Protein AF-A0A7S1RPN8-F1 (afdb_monomer_lite)

Organism: Alexandrium catenella (NCBI:txid2925)

pLDDT: mean 87.66, std 16.19, range [41.91, 98.38]

Sequence (147 aa):
DTRVHRPPLPLQWGTHHSKLALLLYDDCIRVCVRTFNDLFADVHCKSQALYLQDFPATPAASSTRGDRSSGADAFGGDFERQLRRYLQRCGGFDAGRLDRYDFSTAAVALVASVPGYHTGPEVREWGHTRLRHVLSGSGALPQPWPG

Secondary structure (DSSP, 8-state):
----------STT-----EEEEEE-SSEEEEEEESS-SSHHHHHSS---EEEEEEEBPPTT--------STTSHHHHHHHHHHHHHHHHH-SS-GGGGGGB--TT--S------SS---GGGGGGSHHHHHHHHHHHSS-PPPPPP-

InterPro domains:
  IPR010347 Tyrosyl-DNA phosphodiesterase I [PF06087] (2-140)
  IPR010347 Tyrosyl-DNA phosphodiesterase I [PTHR12415] (3-137)

Structure (mmCIF, N/CA/C/O backbone):
data_AF-A0A7S1RPN8-F1
#
_entry.id   AF-A0A7S1RPN8-F1
#
loop_
_atom_site.group_PDB
_atom_site.id
_atom_site.type_symbol
_atom_site.label_atom_id
_atom_site.label_alt_id
_atom_site.label_comp_id
_atom_site.label_asym_id
_atom_site.label_entity_id
_atom_site.label_seq_id
_atom_site.pdbx_PDB_ins_code
_atom_site.Cartn_x
_atom_site.Cartn_y
_atom_site.Cartn_z
_atom_site.occupancy
_atom_site.B_iso_or_equiv
_atom_site.auth_seq_id
_atom_site.auth_comp_id
_atom_site.auth_asym_id
_atom_site.auth_atom_id
_atom_site.pdbx_PDB_model_num
ATOM 1 N N . ASP A 1 1 ? -18.735 -10.265 -13.730 1.00 77.56 1 ASP A N 1
ATOM 2 C CA . ASP A 1 1 ? -17.717 -9.925 -14.745 1.00 77.56 1 ASP A CA 1
ATOM 3 C C . ASP A 1 1 ? -16.355 -9.685 -14.133 1.00 77.56 1 ASP A C 1
ATOM 5 O O . ASP A 1 1 ? -16.237 -8.926 -13.177 1.00 77.56 1 ASP A O 1
ATOM 9 N N . THR A 1 2 ? -15.331 -10.318 -14.700 1.00 90.00 2 THR A N 1
ATOM 10 C CA . THR A 1 2 ? -13.925 -10.111 -14.330 1.00 90.00 2 THR A CA 1
ATOM 11 C C . THR A 1 2 ? -13.311 -9.072 -15.263 1.00 90.00 2 THR A C 1
ATOM 13 O O . THR A 1 2 ? -13.474 -9.161 -16.478 1.00 90.00 2 THR A O 1
ATOM 16 N N . ARG A 1 3 ? -12.591 -8.088 -14.712 1.00 93.62 3 ARG A N 1
ATOM 17 C CA . ARG A 1 3 ? -11.848 -7.082 -15.487 1.00 93.62 3 ARG A CA 1
ATOM 18 C C . ARG A 1 3 ? -10.356 -7.229 -15.229 1.00 93.62 3 ARG A C 1
ATOM 20 O O . ARG A 1 3 ? -9.941 -7.395 -14.087 1.00 93.62 3 ARG A O 1
ATOM 27 N N . VAL A 1 4 ? -9.562 -7.135 -16.291 1.00 95.69 4 VAL A N 1
ATOM 28 C CA . VAL A 1 4 ? -8.098 -7.155 -16.223 1.00 95.69 4 VAL A CA 1
ATOM 29 C C . VAL A 1 4 ? -7.583 -5.777 -16.603 1.00 95.69 4 VAL A C 1
ATOM 31 O O . VAL A 1 4 ? -7.978 -5.225 -17.628 1.00 95.69 4 VAL A O 1
ATOM 34 N N . HIS A 1 5 ? -6.693 -5.233 -15.781 1.00 95.81 5 HIS A N 1
ATOM 35 C CA . HIS A 1 5 ? -6.023 -3.962 -16.026 1.00 95.81 5 HIS A CA 1
ATOM 36 C C . HIS A 1 5 ? -4.517 -4.181 -16.144 1.00 95.81 5 HIS A C 1
ATOM 38 O O . HIS A 1 5 ? -3.957 -5.026 -15.447 1.00 95.81 5 HIS A O 1
ATOM 44 N N . ARG A 1 6 ? -3.862 -3.419 -17.023 1.00 96.56 6 ARG A N 1
ATOM 45 C CA . ARG A 1 6 ? -2.405 -3.433 -17.196 1.00 96.56 6 ARG A CA 1
ATOM 46 C C . ARG A 1 6 ? -1.837 -2.124 -16.644 1.00 96.56 6 ARG A C 1
ATOM 48 O O . ARG A 1 6 ? -1.986 -1.096 -17.307 1.00 96.56 6 ARG A O 1
ATOM 55 N N . PRO A 1 7 ? -1.211 -2.135 -15.454 1.00 95.94 7 PRO A N 1
ATOM 56 C CA . PRO A 1 7 ? -0.586 -0.942 -14.897 1.00 95.94 7 PRO A CA 1
ATOM 57 C C . PRO A 1 7 ? 0.481 -0.362 -15.841 1.00 95.94 7 PRO A C 1
ATOM 59 O O . PRO A 1 7 ? 1.199 -1.132 -16.487 1.00 95.94 7 PRO A O 1
ATOM 62 N N . PRO A 1 8 ? 0.613 0.973 -15.933 1.00 96.12 8 PRO A N 1
ATOM 63 C CA . PRO A 1 8 ? 1.600 1.600 -16.803 1.00 96.12 8 PRO A CA 1
ATOM 64 C C . PRO A 1 8 ? 3.030 1.333 -16.307 1.00 96.12 8 PRO A C 1
ATOM 66 O O . PRO A 1 8 ? 3.349 1.549 -15.139 1.00 96.12 8 PRO A O 1
ATOM 69 N N . LEU A 1 9 ? 3.911 0.913 -17.220 1.00 95.44 9 LEU A N 1
ATOM 70 C CA . LEU A 1 9 ? 5.344 0.702 -16.978 1.00 95.44 9 LEU A CA 1
ATOM 71 C C . LEU A 1 9 ? 6.159 1.543 -17.980 1.00 95.44 9 LEU A C 1
ATOM 73 O O . LEU A 1 9 ? 6.648 1.011 -18.972 1.00 95.44 9 LEU A O 1
ATOM 77 N N . PRO A 1 10 ? 6.264 2.871 -17.769 1.00 94.38 10 PRO A N 1
ATOM 78 C CA . PRO A 1 10 ? 6.858 3.793 -18.743 1.00 94.38 10 PRO A CA 1
ATOM 79 C C . PRO A 1 10 ? 8.393 3.737 -18.810 1.00 94.38 10 PRO A C 1
ATOM 81 O O . PRO A 1 10 ? 8.984 4.286 -19.734 1.00 94.38 10 PRO A O 1
ATOM 84 N N . LEU A 1 11 ? 9.046 3.106 -17.830 1.00 94.56 11 LEU A N 1
ATOM 85 C CA . LEU A 1 11 ? 10.500 2.966 -17.765 1.00 94.56 11 LEU A CA 1
ATOM 86 C C . LEU A 1 11 ? 10.915 1.573 -18.245 1.00 94.56 11 LEU A C 1
ATOM 88 O O . LEU A 1 11 ? 10.264 0.578 -17.916 1.00 94.56 11 LEU A O 1
ATOM 92 N N . GLN A 1 12 ? 12.021 1.499 -18.988 1.00 93.56 12 GLN A N 1
ATOM 93 C CA . GLN A 1 12 ? 12.582 0.224 -19.439 1.00 93.56 12 GLN A CA 1
ATOM 94 C C . GLN A 1 12 ? 12.929 -0.673 -18.241 1.00 93.56 12 GLN A C 1
ATOM 96 O O . GLN A 1 12 ? 13.321 -0.187 -17.181 1.00 93.56 12 GLN A O 1
ATOM 101 N N . TRP A 1 13 ? 12.748 -1.986 -18.418 1.00 93.62 13 TRP A N 1
ATOM 102 C CA . TRP A 1 13 ? 12.966 -3.023 -17.393 1.00 93.62 13 TRP A CA 1
ATOM 103 C C . TRP A 1 13 ? 12.086 -2.911 -16.132 1.00 93.62 13 TRP A C 1
ATOM 105 O O . TRP A 1 13 ? 12.295 -3.639 -15.162 1.00 93.62 13 TRP A O 1
ATOM 115 N N . GLY A 1 14 ? 11.068 -2.042 -16.136 1.00 92.94 14 GLY A N 1
ATOM 116 C CA . GLY A 1 14 ? 10.094 -1.944 -15.052 1.00 92.94 14 GLY A CA 1
ATOM 117 C C . GLY A 1 14 ? 9.248 -3.213 -14.900 1.00 92.94 14 GLY A C 1
ATOM 118 O O . GLY A 1 14 ? 8.897 -3.867 -15.878 1.00 92.94 14 GLY A O 1
ATOM 119 N N . THR A 1 15 ? 8.883 -3.546 -13.660 1.00 95.44 15 THR A N 1
ATOM 120 C CA . THR A 1 15 ? 7.987 -4.667 -13.333 1.00 95.44 15 THR A CA 1
ATOM 121 C C . THR A 1 15 ? 6.930 -4.213 -12.334 1.00 95.44 15 THR A C 1
ATOM 123 O O . THR A 1 15 ? 7.244 -3.546 -11.348 1.00 95.44 15 THR A O 1
ATOM 126 N N . HIS A 1 16 ? 5.676 -4.622 -12.535 1.00 96.69 16 HIS A N 1
ATOM 127 C CA . HIS A 1 16 ? 4.642 -4.483 -11.513 1.00 96.69 16 HIS A CA 1
ATOM 128 C C . HIS A 1 16 ? 4.787 -5.610 -10.476 1.00 96.69 16 HIS A C 1
ATOM 130 O O . HIS A 1 16 ? 4.217 -6.688 -10.626 1.00 96.69 16 HIS A O 1
ATOM 136 N N . HIS A 1 17 ? 5.608 -5.383 -9.446 1.00 96.94 17 HIS A N 1
ATOM 137 C CA . HIS A 1 17 ? 6.009 -6.435 -8.501 1.00 96.94 17 HIS A CA 1
ATOM 138 C C . HIS A 1 17 ? 5.091 -6.577 -7.273 1.00 96.94 17 HIS A C 1
ATOM 140 O O . HIS A 1 17 ? 5.176 -7.573 -6.547 1.00 96.94 17 HIS A O 1
ATOM 146 N N . SER A 1 18 ? 4.213 -5.604 -7.029 1.00 97.25 18 SER A N 1
ATOM 147 C CA . SER A 1 18 ? 3.322 -5.598 -5.869 1.00 97.25 18 SER A CA 1
ATOM 148 C C . SER A 1 18 ? 2.347 -6.770 -5.886 1.00 97.25 18 SER A C 1
ATOM 150 O O . SER A 1 18 ? 1.709 -7.037 -6.904 1.00 97.25 18 SER A O 1
ATOM 152 N N . LYS A 1 19 ? 2.180 -7.419 -4.730 1.00 97.94 19 LYS A N 1
ATOM 153 C CA . LYS A 1 19 ? 1.109 -8.389 -4.485 1.00 97.94 19 LYS A CA 1
ATOM 154 C C . LYS A 1 19 ? 0.193 -7.821 -3.406 1.00 97.94 19 LYS A C 1
ATOM 156 O O . LYS A 1 19 ? 0.452 -7.931 -2.209 1.00 97.94 19 LYS A O 1
ATOM 161 N N . LEU A 1 20 ? -0.848 -7.140 -3.868 1.00 97.50 20 LEU A N 1
ATOM 162 C CA . LEU A 1 20 ? -1.859 -6.471 -3.058 1.00 97.50 20 LEU A CA 1
ATOM 163 C C . LEU A 1 20 ? -3.219 -7.060 -3.425 1.00 97.50 20 LEU A C 1
ATOM 165 O O . LEU A 1 20 ? -3.534 -7.172 -4.608 1.00 97.50 20 LEU A O 1
ATOM 169 N N . ALA A 1 21 ? -4.023 -7.407 -2.426 1.00 97.44 21 ALA A N 1
ATOM 170 C CA . ALA A 1 21 ? -5.437 -7.705 -2.620 1.00 97.44 21 ALA A CA 1
ATOM 171 C C . ALA A 1 21 ? -6.281 -6.760 -1.761 1.00 97.44 21 ALA A C 1
ATOM 173 O O . ALA A 1 21 ? -5.965 -6.522 -0.595 1.00 97.44 21 ALA A O 1
ATOM 174 N N . LEU A 1 22 ? -7.344 -6.227 -2.360 1.00 97.56 22 LEU A N 1
ATOM 175 C CA . LEU A 1 22 ? -8.391 -5.481 -1.673 1.00 97.56 22 LEU A CA 1
ATOM 176 C C . LEU A 1 22 ? -9.654 -6.333 -1.735 1.00 97.56 22 LEU A C 1
ATOM 178 O O . LEU A 1 22 ? -10.143 -6.607 -2.832 1.00 97.56 22 LEU A O 1
ATOM 182 N N . LEU A 1 23 ? -10.155 -6.772 -0.583 1.00 97.56 23 LEU A N 1
ATOM 183 C CA . LEU A 1 23 ? -11.400 -7.535 -0.491 1.00 97.56 23 LEU A CA 1
ATOM 184 C C . LEU A 1 23 ? -12.474 -6.612 0.076 1.00 97.56 23 LEU A C 1
ATOM 186 O O . LEU A 1 23 ? -12.286 -6.016 1.133 1.00 97.56 23 LEU A O 1
ATOM 190 N N . LEU A 1 24 ? -13.560 -6.447 -0.670 1.00 95.44 24 LEU A N 1
ATOM 191 C CA . LEU A 1 24 ? -14.609 -5.487 -0.361 1.00 95.44 24 LEU A CA 1
ATOM 192 C C . LEU A 1 24 ? -15.827 -6.257 0.134 1.00 95.44 24 LEU A C 1
ATOM 194 O O . LEU A 1 24 ? -16.400 -7.037 -0.626 1.00 95.44 24 LEU A O 1
ATOM 198 N N . TYR A 1 25 ? -16.186 -6.025 1.391 1.00 96.06 25 TYR A N 1
ATOM 199 C CA . TYR A 1 25 ? -17.360 -6.579 2.053 1.00 96.06 25 TYR A CA 1
ATOM 200 C C . TYR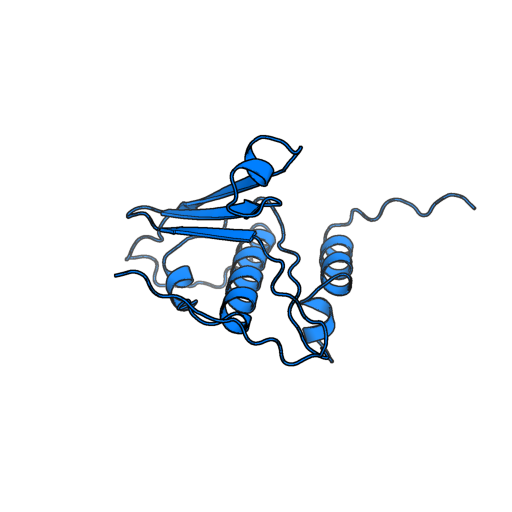 A 1 25 ? -18.401 -5.474 2.270 1.00 96.06 25 TYR A C 1
ATOM 202 O O . TYR A 1 25 ? -18.142 -4.297 1.991 1.00 96.06 25 TYR A O 1
ATOM 210 N N . ASP A 1 26 ? -19.575 -5.858 2.764 1.00 93.38 26 ASP A N 1
ATOM 211 C CA . ASP A 1 26 ? -20.655 -4.913 3.060 1.00 93.38 26 ASP A CA 1
ATOM 212 C C . ASP A 1 26 ? -20.300 -3.980 4.230 1.00 93.38 26 ASP A C 1
ATOM 214 O O . ASP A 1 26 ? -20.688 -2.813 4.232 1.00 93.38 26 ASP A O 1
ATOM 218 N N . ASP A 1 27 ? -19.526 -4.471 5.201 1.00 95.50 27 ASP A N 1
ATOM 219 C CA . ASP A 1 27 ? -19.206 -3.791 6.459 1.00 95.50 27 ASP A CA 1
ATOM 220 C C . ASP A 1 27 ? -17.740 -3.346 6.584 1.00 95.50 27 ASP A C 1
ATOM 222 O O . ASP A 1 27 ? -17.410 -2.587 7.495 1.00 95.50 27 ASP A O 1
ATOM 226 N N . CYS A 1 28 ? -16.850 -3.780 5.687 1.00 97.00 28 CYS A N 1
ATOM 227 C CA . CYS A 1 28 ? -15.431 -3.433 5.733 1.00 97.00 28 CYS A CA 1
ATOM 228 C C . CYS A 1 28 ? -14.709 -3.578 4.384 1.00 97.00 28 CYS A C 1
ATOM 230 O O . CYS A 1 28 ? -15.200 -4.175 3.421 1.00 97.00 28 CYS A O 1
ATOM 232 N N . ILE A 1 29 ? -13.495 -3.031 4.325 1.00 97.94 29 ILE A N 1
ATOM 233 C CA . ILE A 1 29 ? -12.476 -3.394 3.342 1.00 97.94 29 ILE A CA 1
ATOM 234 C C . ILE A 1 29 ? -11.334 -4.100 4.058 1.00 97.94 29 ILE A C 1
ATOM 236 O O . ILE A 1 29 ? -10.788 -3.595 5.035 1.00 97.94 29 ILE A O 1
ATOM 240 N N . ARG A 1 30 ? -10.927 -5.250 3.532 1.00 98.31 30 ARG A N 1
ATOM 241 C CA . ARG A 1 30 ? -9.725 -5.953 3.972 1.00 98.31 30 ARG A CA 1
ATOM 242 C C . ARG A 1 30 ? -8.583 -5.642 3.022 1.00 98.31 30 ARG A C 1
ATOM 244 O O . ARG A 1 30 ? -8.674 -5.915 1.820 1.00 98.31 30 ARG A O 1
ATOM 251 N N . VAL A 1 31 ? -7.500 -5.094 3.560 1.00 98.31 31 VAL A N 1
ATOM 252 C CA . VAL A 1 31 ? -6.269 -4.825 2.811 1.00 98.31 31 VAL A CA 1
ATOM 253 C C . VAL A 1 31 ? -5.263 -5.933 3.096 1.00 98.31 31 VAL A C 1
ATOM 255 O O . VAL A 1 31 ? -4.909 -6.179 4.248 1.00 98.31 31 VAL A O 1
ATOM 258 N N . CYS A 1 32 ? -4.792 -6.600 2.043 1.00 98.38 32 CYS A N 1
ATOM 259 C CA . CYS A 1 32 ? -3.814 -7.681 2.135 1.00 98.38 32 CYS A CA 1
ATOM 260 C C . CYS A 1 32 ? -2.542 -7.338 1.356 1.00 98.38 32 CYS A C 1
ATOM 262 O O . CYS A 1 32 ? -2.567 -7.311 0.123 1.00 98.38 32 CYS A O 1
ATOM 264 N N . VAL A 1 33 ? -1.418 -7.154 2.053 1.00 98.25 33 VAL A N 1
ATOM 265 C CA . VAL A 1 33 ? -0.087 -6.990 1.438 1.00 98.25 33 VAL A CA 1
ATOM 266 C C . VAL A 1 33 ? 0.687 -8.295 1.592 1.00 98.25 33 VAL A C 1
ATOM 268 O O . VAL A 1 33 ? 0.819 -8.815 2.699 1.00 98.25 33 VAL A O 1
ATOM 271 N N . ARG A 1 34 ? 1.166 -8.853 0.478 1.00 97.88 34 ARG A N 1
ATOM 272 C CA . ARG A 1 34 ? 1.706 -10.220 0.401 1.00 97.88 34 ARG A CA 1
ATOM 273 C C . ARG A 1 34 ? 3.056 -10.266 -0.299 1.00 97.88 34 ARG A C 1
ATOM 275 O O . ARG A 1 34 ? 3.397 -9.376 -1.076 1.00 97.88 34 ARG A O 1
ATOM 282 N N . THR A 1 35 ? 3.793 -11.351 -0.079 1.00 97.81 35 THR A N 1
ATOM 283 C CA . THR A 1 35 ? 5.064 -11.626 -0.774 1.00 97.81 35 THR A CA 1
ATOM 284 C C . THR A 1 35 ? 4.955 -12.692 -1.872 1.00 97.81 35 THR A C 1
ATOM 286 O O . THR A 1 35 ? 5.803 -12.736 -2.761 1.00 97.81 35 THR A O 1
ATOM 289 N N . PHE A 1 36 ? 3.889 -13.496 -1.878 1.00 97.06 36 PHE A N 1
ATOM 290 C CA . PHE A 1 36 ? 3.672 -14.576 -2.848 1.00 97.06 36 PHE A CA 1
ATOM 291 C C . PHE A 1 36 ? 2.874 -14.136 -4.078 1.00 97.06 36 PHE A C 1
ATOM 293 O O . PHE A 1 36 ? 1.957 -13.322 -3.964 1.00 97.06 36 PHE A O 1
ATOM 300 N N . ASN A 1 37 ? 3.199 -14.696 -5.248 1.00 96.94 37 ASN A N 1
ATOM 301 C CA . ASN A 1 37 ? 2.329 -14.625 -6.423 1.00 96.94 37 ASN A CA 1
ATOM 302 C C . ASN A 1 37 ? 1.146 -15.598 -6.275 1.00 96.94 37 ASN A C 1
ATOM 304 O O . ASN A 1 37 ? 1.188 -16.520 -5.460 1.00 96.94 37 ASN A O 1
ATOM 308 N N . ASP A 1 38 ? 0.109 -15.438 -7.098 1.00 94.50 38 ASP A N 1
ATOM 309 C CA . ASP A 1 38 ? -1.092 -16.288 -7.068 1.00 94.50 38 ASP A CA 1
ATOM 310 C C . ASP A 1 38 ? -0.863 -17.620 -7.812 1.00 94.50 38 ASP A C 1
ATOM 312 O O . ASP A 1 38 ? -1.558 -17.974 -8.762 1.00 94.50 38 ASP A O 1
ATOM 316 N N . LEU A 1 39 ? 0.172 -18.350 -7.385 1.00 96.06 39 LEU A N 1
ATOM 317 C CA . LEU A 1 39 ? 0.603 -19.638 -7.923 1.00 96.06 39 LEU A CA 1
ATOM 318 C C . LEU A 1 39 ? 0.760 -20.648 -6.787 1.00 96.06 39 LEU A C 1
ATOM 320 O O . LEU A 1 39 ? 1.328 -20.333 -5.741 1.00 96.06 39 LEU A O 1
ATOM 324 N N . PHE A 1 40 ? 0.340 -21.893 -7.022 1.00 95.88 40 PHE A N 1
ATOM 325 C CA . PHE A 1 40 ? 0.398 -22.959 -6.015 1.00 95.88 40 PHE A CA 1
ATOM 326 C C . PHE A 1 40 ? 1.796 -23.120 -5.403 1.00 95.88 40 PHE A C 1
ATOM 328 O O . PHE A 1 40 ? 1.941 -23.134 -4.187 1.00 95.88 40 PHE A O 1
ATOM 335 N N . ALA A 1 41 ? 2.842 -23.161 -6.232 1.00 96.44 41 ALA A N 1
ATOM 336 C CA . ALA A 1 41 ? 4.214 -23.347 -5.764 1.00 96.44 41 ALA A CA 1
ATOM 337 C C . ALA A 1 41 ? 4.751 -22.174 -4.918 1.00 96.44 41 ALA A C 1
ATOM 339 O O . ALA A 1 41 ? 5.683 -22.360 -4.138 1.00 96.44 41 ALA A O 1
ATOM 340 N N . ASP A 1 42 ? 4.212 -20.962 -5.075 1.00 94.88 42 ASP A N 1
ATOM 341 C CA . ASP A 1 42 ? 4.587 -19.815 -4.239 1.00 94.88 42 ASP A CA 1
ATOM 342 C C . ASP A 1 42 ? 3.938 -19.886 -2.858 1.00 94.88 42 ASP A C 1
ATOM 344 O O . ASP A 1 42 ? 4.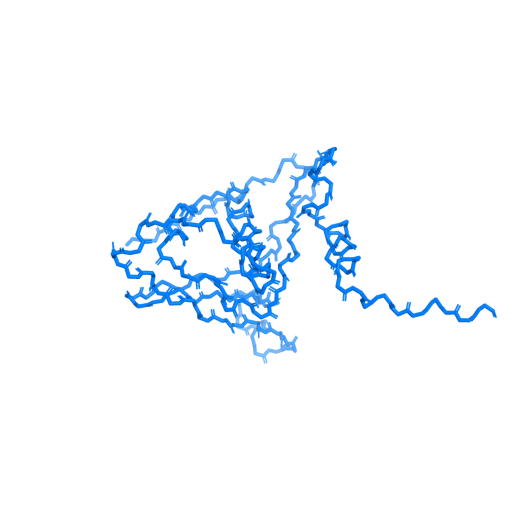574 -19.498 -1.882 1.00 94.88 42 ASP A O 1
ATOM 348 N N . VAL A 1 43 ? 2.706 -20.395 -2.794 1.00 92.44 43 VAL A N 1
ATOM 349 C CA . VAL A 1 43 ? 1.927 -20.549 -1.558 1.00 92.44 43 VAL A CA 1
ATOM 350 C C . VAL A 1 43 ? 2.342 -21.798 -0.778 1.00 92.44 43 VAL A C 1
ATOM 352 O O . VAL A 1 43 ? 2.383 -21.772 0.446 1.00 92.44 43 VAL A O 1
ATOM 355 N N . HIS A 1 44 ? 2.639 -22.896 -1.473 1.00 95.44 44 HIS A N 1
ATOM 356 C CA . HIS A 1 44 ? 2.839 -24.207 -0.857 1.00 95.44 44 HIS A CA 1
ATOM 357 C C . HIS A 1 44 ? 4.304 -24.513 -0.526 1.00 95.44 44 HIS A C 1
ATOM 359 O O . HIS A 1 44 ? 4.583 -25.200 0.451 1.00 95.44 44 HIS A O 1
ATOM 365 N N . CYS A 1 45 ? 5.245 -24.014 -1.333 1.00 96.94 45 CYS A N 1
ATOM 366 C CA . CYS A 1 45 ? 6.634 -24.484 -1.299 1.00 96.94 45 CYS A CA 1
ATOM 367 C C . CYS A 1 45 ? 7.644 -23.420 -0.845 1.00 96.94 45 CYS A C 1
ATOM 369 O O . CYS A 1 45 ? 8.847 -23.635 -0.987 1.00 96.94 45 CYS A O 1
ATOM 371 N N . LYS A 1 46 ? 7.196 -22.252 -0.369 1.00 96.56 46 LYS A N 1
ATOM 372 C CA . LYS A 1 46 ? 8.079 -21.142 0.017 1.00 96.56 46 LYS A CA 1
ATOM 373 C C . LYS A 1 46 ? 7.645 -20.539 1.347 1.00 96.56 46 LYS A C 1
ATOM 375 O O . LYS A 1 46 ? 6.455 -20.434 1.623 1.00 96.56 46 LYS A O 1
ATOM 380 N N . SER A 1 47 ? 8.613 -20.067 2.127 1.00 97.69 47 SER A N 1
ATOM 381 C CA . SER A 1 47 ? 8.333 -19.174 3.251 1.00 97.69 47 SER A CA 1
ATOM 382 C C . SER A 1 47 ? 7.873 -17.824 2.714 1.00 97.69 47 SER A C 1
ATOM 384 O O . SER A 1 47 ? 8.545 -17.220 1.878 1.00 97.69 47 SER A O 1
ATOM 386 N N . GLN A 1 48 ? 6.717 -17.365 3.175 1.00 97.44 48 GLN A N 1
ATOM 387 C CA . GLN A 1 48 ? 6.065 -16.149 2.698 1.00 97.44 48 GLN A CA 1
ATOM 388 C C . GLN A 1 48 ? 5.460 -15.387 3.875 1.00 97.44 48 GLN A C 1
ATOM 390 O O . GLN A 1 48 ? 5.277 -15.941 4.958 1.00 97.44 48 GLN A O 1
ATOM 395 N N . ALA A 1 49 ? 5.118 -14.123 3.643 1.00 96.88 49 ALA A N 1
ATOM 396 C CA . ALA A 1 49 ? 4.443 -13.275 4.611 1.00 96.88 49 ALA A CA 1
ATOM 397 C C . ALA A 1 49 ? 3.159 -12.671 4.024 1.00 96.88 49 ALA A C 1
ATOM 399 O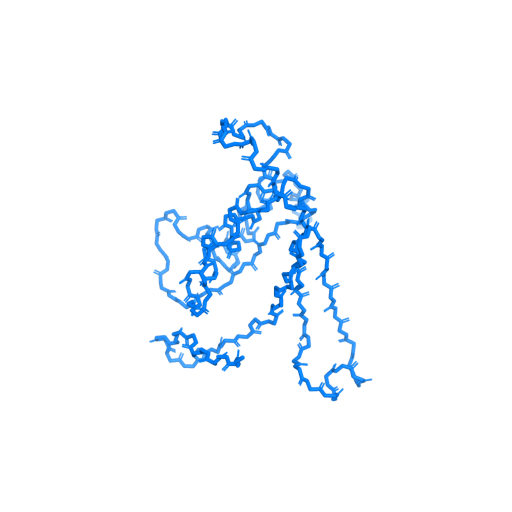 O . ALA A 1 49 ? 3.040 -12.418 2.818 1.00 96.88 49 ALA A O 1
ATOM 400 N N . LEU A 1 50 ? 2.204 -12.425 4.918 1.00 97.00 50 LEU A N 1
ATOM 401 C CA . LEU A 1 50 ? 0.943 -11.744 4.658 1.00 97.00 50 LEU A CA 1
ATOM 402 C C . LEU A 1 50 ? 0.686 -10.777 5.814 1.00 97.00 50 LEU A C 1
ATOM 404 O O . LEU A 1 50 ? 0.585 -11.194 6.964 1.00 97.00 50 LEU A O 1
ATOM 408 N N . TYR A 1 51 ? 0.547 -9.498 5.486 1.00 97.88 51 TYR A N 1
ATOM 409 C CA . TYR A 1 51 ? -0.100 -8.521 6.351 1.00 97.88 51 TYR A CA 1
ATOM 410 C C . TYR A 1 51 ? -1.570 -8.409 5.948 1.00 97.88 51 TYR A C 1
ATOM 412 O O . TYR A 1 51 ? -1.881 -8.306 4.758 1.00 97.88 51 TYR A O 1
ATOM 420 N N . LEU A 1 52 ? -2.460 -8.429 6.937 1.00 97.75 52 LEU A N 1
ATOM 421 C CA . LEU A 1 52 ? -3.903 -8.355 6.756 1.00 97.75 52 LEU A CA 1
ATOM 422 C C . LEU A 1 52 ? -4.487 -7.440 7.826 1.00 97.75 52 LEU A C 1
ATOM 424 O O . LEU A 1 52 ? -4.219 -7.628 9.011 1.00 97.75 52 LEU A O 1
ATOM 428 N N . GLN A 1 53 ? -5.299 -6.478 7.397 1.00 97.75 53 GLN A N 1
ATOM 429 C CA . GLN A 1 53 ? -6.082 -5.646 8.301 1.00 97.75 53 GLN A CA 1
ATOM 430 C C . GLN A 1 53 ? -7.429 -5.281 7.675 1.00 97.75 53 GLN A C 1
ATOM 432 O O . GLN A 1 53 ? -7.506 -4.995 6.476 1.00 97.75 53 GLN A O 1
ATOM 437 N N . ASP A 1 54 ? -8.463 -5.283 8.515 1.00 97.88 54 ASP A N 1
ATOM 438 C CA . ASP A 1 54 ? -9.815 -4.857 8.170 1.00 97.88 54 ASP A CA 1
ATOM 439 C C . ASP A 1 54 ? -10.028 -3.406 8.585 1.00 97.88 54 ASP A C 1
ATOM 441 O O . ASP A 1 54 ? -9.667 -3.004 9.693 1.00 97.88 54 ASP A O 1
ATOM 445 N N . PHE A 1 55 ? -10.636 -2.634 7.690 1.00 96.75 55 PHE A N 1
ATOM 446 C CA . PHE A 1 55 ? -11.022 -1.249 7.913 1.00 96.75 55 PHE A CA 1
ATOM 447 C C . PHE A 1 55 ? -12.542 -1.139 7.769 1.00 96.75 55 PHE A C 1
ATOM 449 O O . PHE A 1 55 ? -13.070 -1.445 6.692 1.00 96.75 55 PHE A O 1
ATOM 456 N N . PRO A 1 56 ? -13.264 -0.767 8.839 1.00 96.81 56 PRO A N 1
ATOM 457 C CA . PRO A 1 56 ? -14.721 -0.775 8.845 1.00 96.81 56 PRO A CA 1
ATOM 458 C C . PRO A 1 56 ? -15.287 0.272 7.885 1.00 96.81 56 PRO A C 1
ATOM 460 O O . PRO A 1 56 ? -14.658 1.293 7.607 1.00 96.81 56 PRO A O 1
ATOM 463 N N . ALA A 1 57 ? -16.490 0.029 7.378 1.00 95.06 57 ALA A N 1
ATOM 464 C CA . ALA A 1 57 ? -17.232 1.008 6.604 1.00 95.06 57 ALA A CA 1
ATOM 465 C C . ALA A 1 57 ? -17.602 2.216 7.481 1.00 95.06 57 ALA A C 1
ATOM 467 O O . ALA A 1 57 ? -18.053 2.081 8.619 1.00 95.06 57 ALA A O 1
ATOM 468 N N . THR A 1 58 ? -17.432 3.411 6.931 1.00 88.00 58 THR A N 1
ATOM 469 C CA . THR A 1 58 ? -17.810 4.667 7.571 1.00 88.00 58 THR A CA 1
ATOM 470 C C . THR A 1 58 ? -19.341 4.787 7.585 1.00 88.00 58 THR A C 1
ATOM 472 O O . THR A 1 58 ? -19.966 4.653 6.527 1.00 88.00 58 THR A O 1
ATOM 475 N N . PRO A 1 59 ? -19.981 5.072 8.736 1.00 76.62 59 PRO A N 1
ATOM 476 C CA . PRO A 1 59 ? -21.423 5.290 8.796 1.00 76.62 59 PRO A CA 1
ATOM 477 C C . PRO A 1 59 ? -21.856 6.439 7.875 1.00 76.62 59 PRO A C 1
ATOM 479 O O . PRO A 1 59 ? -21.231 7.499 7.853 1.00 76.62 59 PRO A O 1
ATOM 482 N N . ALA A 1 60 ? -22.974 6.276 7.162 1.00 61.12 60 ALA A N 1
ATOM 483 C CA . ALA A 1 60 ? -23.471 7.251 6.180 1.00 61.12 60 ALA A CA 1
ATOM 484 C C . ALA A 1 60 ? -23.713 8.675 6.742 1.00 61.12 60 ALA A C 1
ATOM 486 O O . ALA A 1 60 ? -23.809 9.628 5.973 1.00 61.12 60 ALA A O 1
ATOM 487 N N . ALA A 1 61 ? -23.798 8.829 8.069 1.00 52.50 61 ALA A N 1
ATOM 488 C CA . ALA A 1 61 ? -24.077 10.089 8.757 1.00 52.50 61 ALA A CA 1
ATOM 489 C C . ALA A 1 61 ? -22.828 10.907 9.155 1.00 52.50 61 ALA A C 1
ATOM 491 O O . ALA A 1 61 ? -22.975 12.032 9.627 1.00 52.50 61 ALA A O 1
ATOM 492 N N . SER A 1 62 ? -21.603 10.397 8.974 1.00 53.81 62 SER A N 1
ATOM 493 C CA . SER A 1 62 ? -20.371 11.110 9.360 1.00 53.81 62 SER A CA 1
ATOM 494 C C . SER A 1 62 ? -19.693 11.811 8.175 1.00 53.81 62 SER A C 1
ATOM 496 O O . SER A 1 62 ? -18.472 11.758 8.017 1.00 53.81 62 SER A O 1
ATOM 498 N N . SER A 1 63 ? -20.480 12.466 7.315 1.00 45.44 63 SER A N 1
ATOM 499 C CA . SER A 1 63 ? -19.983 13.234 6.161 1.00 45.44 63 SER A CA 1
ATOM 500 C C . SER A 1 63 ? -19.218 14.506 6.546 1.00 45.44 63 SER A C 1
ATOM 502 O O . SER A 1 63 ? -18.644 15.169 5.683 1.00 45.44 63 SER A O 1
ATOM 504 N N . THR A 1 64 ? -19.152 14.850 7.830 1.00 46.28 64 THR A N 1
ATOM 505 C CA . THR A 1 64 ? -18.240 15.877 8.326 1.00 46.28 64 THR A CA 1
ATOM 506 C C . THR A 1 64 ? -16.847 15.266 8.443 1.00 46.28 64 THR A C 1
ATOM 508 O O . THR A 1 64 ? -16.464 14.726 9.479 1.00 46.28 64 THR A O 1
ATOM 511 N N . ARG A 1 65 ? -16.065 15.361 7.362 1.00 55.00 65 ARG A N 1
ATOM 512 C CA . ARG A 1 65 ? -14.600 15.227 7.400 1.00 55.00 65 ARG A CA 1
ATOM 513 C C . ARG A 1 65 ? -14.024 16.416 8.182 1.00 55.00 65 ARG A C 1
ATOM 515 O O . ARG A 1 65 ? -13.412 17.305 7.603 1.00 55.00 65 ARG A O 1
ATOM 522 N N . GLY A 1 66 ? -14.322 16.483 9.479 1.00 43.44 66 GLY A N 1
ATOM 523 C CA . GLY A 1 66 ? -13.656 17.389 10.401 1.00 43.44 66 GLY A CA 1
ATOM 524 C C . GLY A 1 66 ? -12.171 17.065 10.378 1.00 43.44 66 GLY A C 1
ATOM 525 O O . GLY A 1 66 ? -11.811 15.891 10.335 1.00 43.44 66 GLY A O 1
ATOM 526 N N . ASP A 1 67 ? -11.353 18.108 10.315 1.00 47.03 67 ASP A N 1
ATOM 527 C CA . ASP A 1 67 ? -9.896 18.067 10.270 1.00 47.03 67 ASP A CA 1
ATOM 528 C C . ASP A 1 67 ? -9.332 16.977 11.202 1.00 47.03 67 ASP A C 1
ATOM 530 O O . ASP A 1 67 ? -9.287 17.128 12.422 1.00 47.03 67 ASP A O 1
ATOM 534 N N . ARG A 1 68 ? -8.956 15.835 10.616 1.00 50.78 68 ARG A N 1
ATOM 535 C CA . ARG A 1 68 ? -8.437 14.636 11.296 1.00 50.78 68 ARG A CA 1
ATOM 536 C C . ARG A 1 68 ? -6.966 14.821 11.712 1.00 50.78 68 ARG A C 1
ATOM 538 O O . ARG A 1 68 ? -6.145 13.916 11.634 1.00 50.78 68 ARG A O 1
ATOM 545 N N . SER A 1 69 ? -6.606 16.031 12.133 1.00 43.50 69 SER A N 1
ATOM 546 C CA . SER A 1 69 ? -5.241 16.473 12.438 1.00 43.50 69 SER A CA 1
ATOM 547 C C . SER A 1 69 ? -4.866 16.318 13.920 1.00 43.50 69 SER A C 1
ATOM 549 O O . SER A 1 69 ? -4.010 17.037 14.432 1.00 43.50 69 SER A O 1
ATOM 551 N N . SER A 1 70 ? -5.465 15.360 14.637 1.00 41.91 70 SER A N 1
ATOM 552 C CA . SER A 1 70 ? -5.029 15.019 15.999 1.00 41.91 70 SER A CA 1
ATOM 553 C C . SER A 1 70 ? -4.032 13.859 15.944 1.00 41.91 70 SER A C 1
ATOM 555 O O . SER A 1 70 ? -4.292 12.844 15.308 1.00 41.91 70 SER A O 1
ATOM 557 N N . GLY A 1 71 ? -2.863 14.017 16.570 1.00 42.59 71 GLY A N 1
ATOM 558 C CA . GLY A 1 71 ? -1.652 13.208 16.346 1.00 42.59 71 GLY A CA 1
ATOM 559 C C . GLY A 1 71 ? -1.724 11.686 16.572 1.00 42.59 71 GLY A C 1
ATOM 560 O O . GLY A 1 71 ? -0.722 11.019 16.338 1.00 42.59 71 GLY A O 1
ATOM 561 N N . ALA A 1 72 ? -2.869 11.124 16.973 1.00 44.59 72 ALA A N 1
ATOM 562 C CA . ALA A 1 72 ? -3.126 9.679 16.971 1.00 44.59 72 ALA A CA 1
ATOM 563 C C . ALA A 1 72 ? -3.627 9.155 15.603 1.00 44.59 72 ALA A C 1
ATOM 565 O O . ALA A 1 72 ? -3.427 7.988 15.284 1.00 44.59 72 ALA A O 1
ATOM 566 N N . ASP A 1 73 ? -4.198 10.027 14.766 1.00 54.84 73 ASP A N 1
ATOM 567 C CA . ASP A 1 73 ? -4.749 9.736 13.429 1.00 54.84 73 ASP A CA 1
ATOM 568 C C . ASP A 1 73 ? -3.682 9.813 12.310 1.00 54.84 73 ASP A C 1
ATOM 570 O O . ASP A 1 73 ? -3.953 9.662 11.117 1.00 54.84 73 ASP A O 1
ATOM 574 N N . ALA A 1 74 ? -2.419 10.059 12.683 1.00 66.69 74 ALA A N 1
ATOM 575 C CA . ALA A 1 74 ? -1.339 10.280 11.727 1.00 66.69 74 ALA A CA 1
ATOM 576 C C . ALA A 1 74 ? -1.048 9.033 10.877 1.00 66.69 74 ALA A C 1
ATOM 578 O O . ALA A 1 74 ? -0.855 9.165 9.670 1.00 66.69 74 ALA A O 1
ATOM 579 N N . PHE A 1 75 ? -1.045 7.835 11.478 1.00 81.25 75 PHE A N 1
ATOM 580 C CA . PHE A 1 75 ? -0.798 6.579 10.757 1.00 81.25 75 PHE A CA 1
ATOM 581 C C . PHE A 1 75 ? -1.984 6.162 9.885 1.00 81.25 75 PHE A C 1
ATOM 583 O O . PHE A 1 75 ? -1.767 5.738 8.753 1.00 81.25 75 PHE A O 1
ATOM 590 N N . GLY A 1 76 ? -3.220 6.333 10.362 1.00 89.50 76 GLY A N 1
ATOM 591 C CA . GLY A 1 76 ? -4.427 6.025 9.592 1.00 89.50 76 GLY A CA 1
ATOM 592 C C . GLY A 1 76 ? -4.553 6.879 8.335 1.00 89.50 76 GLY A C 1
ATOM 593 O O . GLY A 1 76 ? -4.602 6.356 7.218 1.00 89.50 76 GLY A O 1
ATOM 594 N N . GLY A 1 77 ? -4.495 8.203 8.501 1.00 90.31 77 GLY A N 1
ATOM 595 C CA . GLY A 1 77 ? -4.521 9.134 7.373 1.00 90.31 77 GLY A CA 1
ATOM 596 C C . GLY A 1 77 ? -3.322 8.974 6.429 1.00 90.31 77 GLY A C 1
ATOM 597 O O . GLY A 1 77 ? -3.446 9.155 5.215 1.00 90.31 77 GLY A O 1
ATOM 598 N N . ASP A 1 78 ? -2.147 8.612 6.952 1.00 93.00 78 ASP A N 1
ATOM 599 C CA . ASP A 1 78 ? -0.966 8.288 6.148 1.00 93.00 78 ASP A CA 1
ATOM 600 C C . ASP A 1 78 ? -1.124 7.000 5.335 1.00 93.00 78 ASP A C 1
ATOM 602 O O . ASP A 1 78 ? -0.848 7.017 4.131 1.00 93.00 78 ASP A O 1
ATOM 606 N N . PHE A 1 79 ? -1.631 5.930 5.948 1.00 96.00 79 PHE A N 1
ATOM 607 C CA . PHE A 1 79 ? -1.919 4.660 5.289 1.00 96.00 79 PHE A CA 1
ATOM 608 C C . PHE A 1 79 ? -2.925 4.850 4.153 1.00 96.00 79 PHE A C 1
ATOM 610 O O . PHE A 1 79 ? -2.648 4.465 3.014 1.00 96.00 79 PHE A O 1
ATOM 617 N N . GLU A 1 80 ? -4.060 5.497 4.432 1.00 96.38 80 GLU A N 1
ATOM 618 C CA . GLU A 1 80 ? -5.100 5.768 3.436 1.00 96.38 80 GLU A CA 1
ATOM 619 C C . GLU A 1 80 ? -4.546 6.591 2.269 1.00 96.38 80 GLU A C 1
ATOM 621 O O . GLU A 1 80 ? -4.744 6.249 1.098 1.00 96.38 80 GLU A O 1
ATOM 626 N N . ARG A 1 81 ? -3.803 7.666 2.572 1.00 95.81 81 ARG A N 1
ATOM 627 C CA . ARG A 1 81 ? -3.184 8.527 1.559 1.00 95.81 81 ARG A CA 1
ATOM 628 C C . ARG A 1 81 ? -2.217 7.739 0.681 1.00 95.81 81 ARG A C 1
ATOM 630 O O . ARG A 1 81 ? -2.282 7.861 -0.542 1.00 95.81 81 ARG A O 1
ATOM 637 N N . GLN A 1 82 ? -1.340 6.933 1.272 1.00 97.12 82 GLN A N 1
ATOM 638 C CA . GLN A 1 82 ? -0.362 6.134 0.533 1.00 97.12 82 GLN A CA 1
ATOM 639 C C . GLN A 1 82 ? -1.029 5.061 -0.336 1.00 97.12 82 GLN A C 1
ATOM 641 O O . GLN A 1 82 ? -0.714 4.960 -1.525 1.00 97.12 82 GLN A O 1
ATOM 646 N N . LEU A 1 83 ? -2.011 4.330 0.200 1.00 97.88 83 LEU A N 1
ATOM 647 C CA . LEU A 1 83 ? -2.778 3.340 -0.558 1.00 97.88 83 LEU A CA 1
ATOM 648 C C . LEU A 1 83 ? -3.518 3.988 -1.737 1.00 97.88 83 LEU A C 1
ATOM 650 O O . LEU A 1 83 ? -3.406 3.514 -2.869 1.00 97.88 83 LEU A O 1
ATOM 654 N N . ARG A 1 84 ? -4.218 5.107 -1.498 1.00 97.88 84 ARG A N 1
ATOM 655 C CA . ARG A 1 84 ? -4.933 5.864 -2.536 1.00 97.88 84 ARG A CA 1
ATOM 656 C C . ARG A 1 84 ? -3.996 6.277 -3.666 1.00 97.88 84 ARG A C 1
ATOM 658 O O . ARG A 1 84 ? -4.301 6.026 -4.831 1.00 97.88 84 ARG A O 1
ATOM 665 N N . ARG A 1 85 ? -2.852 6.887 -3.338 1.00 97.12 85 ARG A N 1
ATOM 666 C CA . ARG A 1 85 ? -1.891 7.352 -4.349 1.00 97.12 85 ARG A CA 1
ATOM 667 C C . ARG A 1 85 ? -1.289 6.192 -5.135 1.00 97.12 85 ARG A C 1
ATOM 669 O O . ARG A 1 85 ? -1.146 6.302 -6.350 1.00 97.12 85 ARG A O 1
ATOM 676 N N . TYR A 1 86 ? -0.966 5.081 -4.474 1.00 97.94 86 TYR A N 1
ATOM 677 C CA . TYR A 1 86 ? -0.463 3.886 -5.148 1.00 97.94 86 TYR A CA 1
ATOM 678 C C . TYR A 1 86 ? -1.488 3.332 -6.153 1.00 97.94 86 TYR A C 1
ATOM 680 O O . TYR A 1 86 ? -1.158 3.130 -7.321 1.00 97.94 86 TYR A O 1
ATOM 688 N N . LEU A 1 87 ? -2.755 3.183 -5.748 1.00 97.62 87 LEU A N 1
ATOM 689 C CA . LEU A 1 87 ? -3.828 2.706 -6.632 1.00 97.62 87 LEU A CA 1
ATOM 690 C C . LEU A 1 87 ? -4.086 3.656 -7.808 1.00 97.62 87 LEU A C 1
ATOM 692 O O . LEU A 1 87 ? -4.283 3.192 -8.929 1.00 97.62 87 LEU A O 1
ATOM 696 N N . GLN A 1 88 ? -4.023 4.973 -7.590 1.00 96.75 88 GLN A N 1
ATOM 697 C CA . GLN A 1 88 ? -4.114 5.970 -8.666 1.00 96.75 88 GLN A CA 1
ATOM 698 C C . GLN A 1 88 ? -2.983 5.819 -9.692 1.00 96.75 88 GLN A C 1
ATOM 700 O O . GLN A 1 88 ? -3.213 6.006 -10.885 1.00 96.75 88 GLN A O 1
ATOM 705 N N . ARG A 1 89 ? -1.770 5.455 -9.251 1.00 96.19 89 ARG A N 1
ATOM 706 C CA . ARG A 1 89 ? -0.631 5.186 -10.144 1.00 96.19 89 ARG A CA 1
ATOM 707 C C . ARG A 1 89 ? -0.762 3.865 -10.890 1.00 96.19 89 ARG A C 1
ATOM 709 O O . ARG A 1 89 ? -0.361 3.796 -12.049 1.00 96.19 89 ARG A O 1
ATOM 716 N N . CYS A 1 90 ? -1.332 2.840 -10.262 1.00 95.62 90 CYS A N 1
ATOM 717 C CA . CYS A 1 90 ? -1.616 1.579 -10.939 1.00 95.62 90 CYS A CA 1
ATOM 718 C C . CYS A 1 90 ? -2.746 1.719 -11.965 1.00 95.62 90 CYS A C 1
ATOM 720 O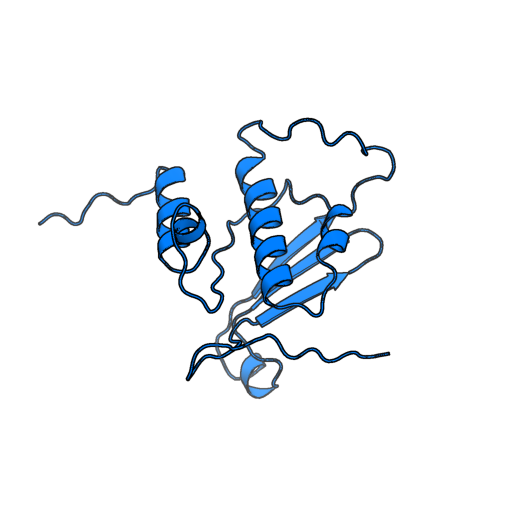 O . CYS A 1 90 ? -2.646 1.149 -13.050 1.00 95.62 90 CYS A O 1
ATOM 722 N N . GLY A 1 91 ? -3.797 2.479 -11.649 1.00 95.06 91 GLY A N 1
ATOM 723 C CA . GLY A 1 91 ? -5.040 2.521 -12.417 1.00 95.06 91 GLY A CA 1
ATOM 724 C C . GLY A 1 91 ? -5.874 1.242 -12.257 1.00 95.06 91 GLY A C 1
ATOM 725 O O . GLY A 1 91 ? -5.531 0.342 -11.492 1.00 95.06 91 GLY A O 1
ATOM 726 N N . GLY A 1 92 ? -7.002 1.159 -12.968 1.00 93.50 92 GLY A N 1
ATOM 727 C CA . GLY A 1 92 ? -7.867 -0.033 -12.978 1.00 93.50 92 GLY A CA 1
ATOM 728 C C . GLY A 1 92 ? -8.747 -0.229 -11.738 1.00 93.50 92 GLY A C 1
ATOM 729 O O . GLY A 1 92 ? -9.641 -1.072 -11.757 1.00 93.50 92 GLY A O 1
ATOM 730 N N . PHE A 1 93 ? -8.545 0.572 -10.691 1.00 94.06 93 PHE A N 1
ATOM 731 C CA . PHE A 1 93 ? -9.386 0.632 -9.500 1.00 94.06 93 PHE A CA 1
ATOM 732 C C . PHE A 1 93 ? -9.796 2.082 -9.229 1.00 94.06 93 PHE A C 1
ATOM 734 O O . PHE A 1 93 ? -8.959 2.985 -9.261 1.00 94.06 93 PHE A O 1
ATOM 741 N N . ASP A 1 94 ? -11.080 2.307 -8.945 1.00 94.75 94 ASP A N 1
ATOM 742 C CA . ASP A 1 94 ? -11.567 3.612 -8.498 1.00 94.75 94 ASP A CA 1
ATOM 743 C C . ASP A 1 94 ? -11.137 3.857 -7.047 1.00 94.75 94 ASP A C 1
ATOM 745 O O . ASP A 1 94 ? -11.753 3.365 -6.099 1.00 94.75 94 ASP A O 1
ATOM 749 N N . ALA A 1 95 ? -10.063 4.627 -6.877 1.00 94.75 95 ALA A N 1
ATOM 750 C CA . ALA A 1 95 ? -9.513 4.948 -5.567 1.00 94.75 95 ALA A CA 1
ATOM 751 C C . ALA A 1 95 ? -10.463 5.796 -4.693 1.00 94.75 95 ALA A C 1
ATOM 753 O O . ALA A 1 95 ? -10.267 5.844 -3.480 1.00 94.75 95 ALA A O 1
ATOM 754 N N . GLY A 1 96 ? -11.506 6.415 -5.267 1.00 93.38 96 GLY A N 1
ATOM 755 C CA . GLY A 1 96 ? -12.569 7.084 -4.509 1.00 93.38 96 GLY A CA 1
ATOM 756 C C . GLY A 1 96 ? -13.435 6.113 -3.700 1.00 93.38 96 GLY A C 1
ATOM 757 O O . GLY A 1 96 ? -14.101 6.514 -2.751 1.00 93.38 96 GLY A O 1
ATOM 758 N N . ARG A 1 97 ? -13.387 4.806 -3.995 1.00 93.69 97 ARG A N 1
ATOM 759 C CA . ARG A 1 97 ? -14.051 3.783 -3.169 1.00 93.69 97 ARG A CA 1
ATOM 760 C C . ARG A 1 97 ? -13.467 3.678 -1.762 1.00 93.69 97 ARG A C 1
ATOM 762 O O . ARG A 1 97 ? -14.176 3.211 -0.876 1.00 93.69 97 ARG A O 1
ATOM 769 N N . LEU A 1 98 ? -12.216 4.101 -1.560 1.00 95.38 98 LEU A N 1
ATOM 770 C CA . LEU A 1 98 ? -11.584 4.104 -0.238 1.00 95.38 98 LEU A CA 1
ATOM 771 C C . LEU A 1 98 ? -12.281 5.068 0.731 1.00 95.38 98 LEU A C 1
ATOM 773 O O . LEU A 1 98 ? -12.293 4.807 1.924 1.00 95.38 98 LEU A O 1
ATOM 777 N N . ASP A 1 99 ? -12.947 6.108 0.221 1.00 93.12 99 ASP A N 1
ATOM 778 C CA . ASP A 1 99 ? -13.671 7.116 1.009 1.00 93.12 99 ASP A CA 1
ATOM 779 C C . ASP A 1 99 ? -14.796 6.532 1.884 1.00 93.12 99 ASP A C 1
ATOM 781 O O . ASP A 1 99 ? -15.323 7.219 2.759 1.00 93.12 99 ASP A O 1
ATOM 785 N N . ARG A 1 100 ? -15.198 5.283 1.621 1.00 93.94 100 ARG A N 1
ATOM 786 C CA . ARG A 1 100 ? -16.262 4.572 2.337 1.00 93.94 100 ARG A CA 1
ATOM 787 C C . ARG A 1 100 ? -15.780 3.866 3.596 1.00 93.94 100 ARG A C 1
ATOM 789 O O . ARG A 1 100 ? -16.618 3.295 4.280 1.00 93.94 100 ARG A O 1
ATOM 796 N N . TYR A 1 101 ? -14.482 3.859 3.876 1.00 95.56 101 TYR A N 1
ATOM 797 C CA . TYR A 1 101 ? -13.897 3.070 4.955 1.00 95.56 101 TYR A CA 1
ATOM 798 C C . TYR A 1 101 ? -13.081 3.951 5.901 1.00 95.56 101 TYR A C 1
ATOM 800 O O . TYR A 1 101 ? -12.505 4.954 5.477 1.00 95.56 101 TYR A O 1
ATOM 808 N N . ASP A 1 102 ? -13.038 3.577 7.177 1.00 94.62 102 ASP A N 1
ATOM 809 C CA . ASP A 1 102 ? -12.272 4.276 8.202 1.00 94.62 102 ASP A CA 1
ATOM 810 C C . ASP A 1 102 ? -10.902 3.622 8.411 1.00 94.62 102 ASP A C 1
ATOM 812 O O . ASP A 1 102 ? -10.790 2.514 8.938 1.00 94.62 102 ASP A O 1
ATOM 816 N N . PHE A 1 103 ? -9.849 4.334 8.012 1.00 95.19 103 PHE A N 1
ATOM 817 C CA . PHE A 1 103 ? -8.463 3.879 8.131 1.00 95.19 103 PHE A CA 1
ATOM 818 C C . PHE A 1 103 ? -7.791 4.278 9.449 1.00 95.19 103 PHE A C 1
ATOM 820 O O . PHE A 1 103 ? -6.619 3.959 9.640 1.00 95.19 103 PHE A O 1
ATOM 827 N N . SER A 1 104 ? -8.510 4.931 10.371 1.00 92.00 104 SER A N 1
ATOM 828 C CA . SER A 1 104 ? -7.980 5.439 11.651 1.00 92.00 104 SER A CA 1
ATOM 829 C C . SER A 1 104 ? -7.226 4.388 12.481 1.00 92.00 104 SER A C 1
ATOM 831 O O . SER A 1 104 ? -6.296 4.715 13.215 1.00 92.00 104 SER A O 1
ATOM 833 N N . THR A 1 105 ? -7.577 3.109 12.330 1.00 91.81 105 THR A N 1
ATOM 834 C CA . THR A 1 105 ? -6.987 1.982 13.068 1.00 91.81 105 THR A CA 1
ATOM 835 C C . THR A 1 105 ? -5.724 1.398 12.430 1.00 91.81 105 THR A C 1
ATOM 837 O O . THR A 1 105 ? -5.228 0.376 12.910 1.00 91.81 105 THR A O 1
ATOM 840 N N . ALA A 1 106 ? -5.195 1.977 11.343 1.00 93.94 106 ALA A N 1
ATOM 841 C CA . ALA A 1 106 ? -4.027 1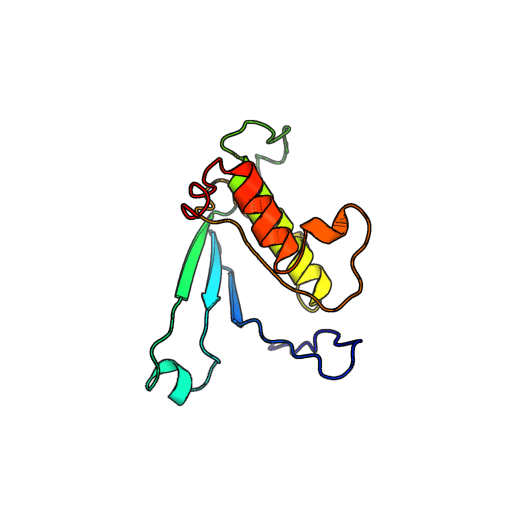.434 10.646 1.00 93.94 106 ALA A CA 1
ATOM 842 C C . ALA A 1 106 ? -2.836 1.232 11.598 1.00 93.94 106 ALA A C 1
ATOM 844 O O . ALA A 1 106 ? -2.327 2.179 12.194 1.00 93.94 106 ALA A O 1
ATOM 845 N N . ALA A 1 107 ? -2.366 -0.013 11.706 1.00 90.31 107 ALA A N 1
ATOM 846 C CA . ALA A 1 107 ? -1.274 -0.377 12.610 1.00 90.31 107 ALA A CA 1
ATOM 847 C C . ALA A 1 107 ? 0.127 -0.197 11.994 1.00 90.31 107 ALA A C 1
ATOM 849 O O . ALA A 1 107 ? 1.137 -0.391 12.668 1.00 90.31 107 ALA A O 1
ATOM 850 N N . VAL A 1 108 ? 0.203 0.117 10.697 1.00 92.94 108 VAL A N 1
ATOM 851 C CA . VAL A 1 108 ? 1.454 0.182 9.931 1.00 92.94 108 VAL A CA 1
ATOM 852 C C . VAL A 1 108 ? 1.466 1.402 9.015 1.00 92.94 108 VAL A C 1
ATOM 854 O O . VAL A 1 108 ? 0.417 1.885 8.599 1.00 92.94 108 VAL A O 1
ATOM 857 N N . ALA A 1 109 ? 2.657 1.866 8.640 1.00 93.56 109 ALA A N 1
ATOM 858 C CA . ALA A 1 109 ? 2.821 2.788 7.518 1.00 93.56 109 ALA A CA 1
ATOM 859 C C . ALA A 1 109 ? 3.073 2.005 6.225 1.00 93.56 109 ALA A C 1
ATOM 861 O O . ALA A 1 109 ? 3.843 1.042 6.208 1.00 93.56 109 ALA A O 1
ATOM 862 N N . LEU A 1 110 ? 2.483 2.458 5.118 1.00 96.00 110 LEU A N 1
ATOM 863 C CA . LEU A 1 110 ? 2.785 1.909 3.798 1.00 96.00 110 LEU A CA 1
ATOM 864 C C . LEU A 1 110 ? 4.027 2.574 3.195 1.00 96.00 110 LEU A C 1
ATOM 866 O O . LEU A 1 110 ? 4.165 3.804 3.167 1.00 96.00 110 LEU A O 1
ATOM 870 N N . VAL A 1 111 ? 4.908 1.726 2.663 1.00 97.06 111 VAL A N 1
ATOM 871 C CA . VAL A 1 111 ? 6.056 2.104 1.836 1.00 97.06 111 VAL A CA 1
ATOM 872 C C . VAL A 1 111 ? 5.869 1.449 0.472 1.00 97.06 111 VAL A C 1
ATOM 874 O O . VAL A 1 111 ? 6.109 0.255 0.304 1.00 97.06 111 VAL A O 1
ATOM 877 N N . ALA A 1 112 ? 5.397 2.232 -0.494 1.00 97.38 112 ALA A N 1
ATOM 878 C CA . ALA A 1 112 ? 5.145 1.778 -1.856 1.00 97.38 112 ALA A CA 1
ATOM 879 C C . ALA A 1 112 ? 6.187 2.338 -2.833 1.00 97.38 112 ALA A C 1
ATOM 881 O O . ALA A 1 112 ? 6.826 3.355 -2.571 1.00 97.38 112 ALA A O 1
ATOM 882 N N . SER A 1 113 ? 6.318 1.696 -3.991 1.00 97.44 113 SER A N 1
ATOM 883 C CA . SER A 1 113 ? 7.139 2.171 -5.108 1.00 97.44 113 SER A CA 1
ATOM 884 C C . SER A 1 113 ? 6.301 2.211 -6.377 1.00 97.44 113 SER A C 1
ATOM 886 O O . SER A 1 113 ? 5.481 1.325 -6.618 1.00 97.44 113 SER A O 1
ATOM 888 N N . VAL A 1 114 ? 6.533 3.227 -7.201 1.00 97.12 114 VAL A N 1
ATOM 889 C CA . VAL A 1 114 ? 5.903 3.407 -8.514 1.00 97.12 114 VAL A CA 1
ATOM 890 C C . VAL A 1 114 ? 6.979 3.850 -9.510 1.00 97.12 114 VAL A C 1
ATOM 892 O O . VAL A 1 114 ? 7.973 4.441 -9.091 1.00 97.12 114 VAL A O 1
ATOM 895 N N . PRO A 1 115 ? 6.838 3.563 -10.814 1.00 96.50 115 PRO A N 1
ATOM 896 C CA . PRO A 1 115 ? 7.805 4.031 -11.800 1.00 96.50 115 PRO A CA 1
ATOM 897 C C . PRO A 1 115 ? 7.741 5.558 -11.944 1.00 96.50 115 PRO A C 1
ATOM 899 O O . PRO A 1 115 ? 6.653 6.134 -12.023 1.00 96.50 115 PRO A O 1
ATOM 902 N N . GLY A 1 116 ? 8.901 6.208 -12.025 1.00 94.44 116 GLY A N 1
ATOM 903 C CA . GLY A 1 116 ? 9.001 7.635 -12.321 1.00 94.44 116 GLY A CA 1
ATOM 904 C C . GLY A 1 116 ? 10.262 8.296 -11.771 1.00 94.44 116 GLY A C 1
ATOM 905 O O . GLY A 1 116 ? 11.002 7.716 -10.980 1.00 94.44 116 GLY A O 1
ATOM 906 N N . TYR A 1 117 ? 10.479 9.540 -12.195 1.00 94.69 117 TYR A N 1
ATOM 907 C CA . TYR A 1 117 ? 11.459 10.446 -11.604 1.00 94.69 117 TYR A CA 1
ATOM 908 C C . TYR A 1 117 ? 10.717 11.396 -10.666 1.00 94.69 117 TYR A C 1
ATOM 910 O O . TYR A 1 117 ? 10.010 12.296 -11.115 1.00 94.69 117 TYR A O 1
ATOM 918 N N . HIS A 1 118 ? 10.834 11.163 -9.362 1.00 95.25 118 HIS A N 1
ATOM 919 C CA . HIS A 1 118 ? 10.132 11.947 -8.348 1.00 95.25 118 HIS A CA 1
ATOM 920 C C . HIS A 1 118 ? 10.986 13.139 -7.925 1.00 95.25 118 HIS A C 1
ATOM 922 O O . HIS A 1 118 ? 12.169 12.981 -7.626 1.00 95.25 118 HIS A O 1
ATOM 928 N N . THR A 1 119 ? 10.394 14.330 -7.886 1.00 94.25 119 THR A N 1
ATOM 929 C CA . THR A 1 119 ? 11.084 15.577 -7.531 1.00 94.25 119 THR A CA 1
ATOM 930 C C . THR A 1 119 ? 10.293 16.363 -6.487 1.00 94.25 119 THR A C 1
ATOM 932 O O . THR A 1 119 ? 9.125 16.081 -6.206 1.00 94.25 119 THR A O 1
ATOM 935 N N . GLY A 1 120 ? 10.958 17.329 -5.847 1.00 94.31 120 GLY A N 1
ATOM 936 C CA . GLY A 1 120 ? 10.337 18.163 -4.821 1.00 94.31 120 GLY A CA 1
ATOM 937 C C . GLY A 1 120 ? 9.771 17.337 -3.652 1.00 94.31 120 GLY A C 1
ATOM 938 O O . GLY A 1 120 ? 10.413 16.379 -3.210 1.00 94.31 120 GLY A O 1
ATOM 939 N N . PRO A 1 121 ? 8.574 17.677 -3.140 1.00 90.81 121 PRO A N 1
ATOM 940 C CA . PRO A 1 121 ? 7.941 16.940 -2.045 1.00 90.81 121 PRO A CA 1
ATOM 941 C C . PRO A 1 121 ? 7.679 15.460 -2.360 1.00 90.81 121 PRO A C 1
ATOM 943 O O . PRO A 1 121 ? 7.713 14.626 -1.456 1.00 90.81 121 PRO A O 1
ATOM 946 N N . GLU A 1 122 ? 7.474 15.111 -3.635 1.00 91.88 122 GLU A N 1
ATOM 947 C CA . GLU A 1 122 ? 7.135 13.748 -4.057 1.00 91.88 122 GLU A CA 1
ATOM 948 C C . GLU A 1 122 ? 8.274 12.745 -3.829 1.00 91.88 122 GLU A C 1
ATOM 950 O O . GLU A 1 122 ? 8.033 11.546 -3.713 1.00 91.88 122 GLU A O 1
ATOM 955 N N . VAL A 1 123 ? 9.516 13.219 -3.683 1.00 92.19 123 VAL A N 1
ATOM 956 C CA . VAL A 1 123 ? 10.663 12.363 -3.340 1.00 92.19 123 VAL A CA 1
ATOM 957 C C . VAL A 1 123 ? 10.388 11.562 -2.068 1.00 92.19 123 VAL A C 1
ATOM 959 O O . VAL A 1 123 ? 10.822 10.424 -1.961 1.00 92.19 123 VAL A O 1
ATOM 962 N N . ARG A 1 124 ? 9.653 12.113 -1.098 1.00 93.38 124 ARG A N 1
ATOM 963 C CA . ARG A 1 124 ? 9.389 11.453 0.194 1.00 93.38 124 ARG A CA 1
ATOM 964 C C . ARG A 1 124 ? 8.223 10.469 0.158 1.00 93.38 124 ARG A C 1
ATOM 966 O O . ARG A 1 124 ? 7.876 9.919 1.197 1.00 93.38 124 ARG A O 1
ATOM 973 N N . GLU A 1 125 ? 7.613 10.258 -1.002 1.00 94.69 125 GLU A N 1
ATOM 974 C CA . GLU A 1 125 ? 6.353 9.524 -1.122 1.00 94.69 125 GLU A CA 1
ATOM 975 C C . GLU A 1 125 ? 6.545 8.084 -1.586 1.00 94.69 125 GLU A C 1
ATOM 977 O O . GLU A 1 125 ? 5.671 7.262 -1.333 1.00 94.69 125 GLU A O 1
ATOM 982 N N . TRP A 1 126 ? 7.695 7.758 -2.185 1.00 96.94 126 TRP A N 1
ATOM 983 C CA . TRP A 1 126 ? 7.950 6.449 -2.783 1.00 96.94 126 TRP A CA 1
ATOM 984 C C . TRP A 1 126 ? 9.291 5.844 -2.358 1.00 96.94 126 TRP A C 1
ATOM 986 O O . TRP A 1 126 ? 10.227 6.555 -2.000 1.00 96.94 126 TRP A O 1
ATOM 996 N N . GLY A 1 127 ? 9.392 4.517 -2.414 1.00 96.88 127 GLY A N 1
ATOM 997 C CA . GLY A 1 127 ? 10.636 3.768 -2.256 1.00 96.88 127 GLY A CA 1
ATOM 998 C C . GLY A 1 127 ? 11.388 4.027 -0.946 1.00 96.88 127 GLY A C 1
ATOM 999 O O . GLY A 1 127 ? 10.814 4.253 0.120 1.00 96.88 127 GLY A O 1
ATOM 1000 N N . HIS A 1 128 ? 12.718 3.972 -1.019 1.00 96.38 128 HIS A N 1
ATOM 1001 C CA . HIS A 1 128 ? 13.585 4.083 0.158 1.00 96.38 128 HIS A CA 1
ATOM 1002 C C . HIS A 1 128 ? 13.566 5.483 0.800 1.00 96.38 128 HIS A C 1
ATOM 1004 O O . HIS A 1 128 ? 13.793 5.628 2.002 1.00 96.38 128 HIS A O 1
ATOM 1010 N N . THR A 1 129 ? 13.273 6.532 0.032 1.00 95.75 129 THR A N 1
ATOM 1011 C CA . THR A 1 129 ? 13.143 7.904 0.540 1.00 95.75 129 THR A CA 1
ATOM 1012 C C . THR A 1 129 ? 11.879 8.080 1.375 1.00 95.75 129 THR A C 1
ATOM 1014 O O . THR A 1 129 ? 11.914 8.789 2.384 1.00 95.75 129 THR A O 1
ATOM 1017 N N . ARG A 1 130 ? 10.794 7.379 1.029 1.00 95.19 130 ARG A N 1
ATOM 1018 C CA . ARG A 1 130 ? 9.603 7.260 1.876 1.00 95.19 130 ARG A CA 1
ATOM 1019 C C . ARG A 1 130 ? 9.884 6.508 3.167 1.00 95.19 130 ARG A C 1
ATOM 1021 O O . ARG A 1 130 ? 9.520 7.004 4.229 1.00 95.19 130 ARG A O 1
ATOM 1028 N N . LEU A 1 131 ? 10.589 5.376 3.099 1.00 95.19 131 LEU A N 1
ATOM 1029 C CA . LEU A 1 131 ? 11.021 4.653 4.301 1.00 95.19 131 LEU A CA 1
ATOM 1030 C C . LEU A 1 131 ? 11.806 5.573 5.250 1.00 95.19 131 LEU A C 1
ATOM 1032 O O . LEU A 1 131 ? 11.472 5.675 6.428 1.00 95.19 131 LEU A O 1
ATOM 1036 N N . ARG A 1 132 ? 12.789 6.320 4.727 1.00 93.44 132 ARG A N 1
ATOM 1037 C CA . ARG A 1 132 ? 13.529 7.326 5.506 1.00 93.44 132 ARG A CA 1
ATOM 1038 C C . ARG A 1 132 ? 12.595 8.346 6.157 1.00 93.44 132 ARG A C 1
ATOM 1040 O O . ARG A 1 132 ? 12.799 8.697 7.318 1.00 93.44 132 ARG A O 1
ATOM 1047 N N . HIS A 1 133 ? 11.612 8.854 5.415 1.00 90.94 133 HIS A N 1
ATOM 1048 C CA . HIS A 1 133 ? 10.672 9.849 5.922 1.00 90.94 133 HIS A CA 1
ATOM 1049 C C . HIS A 1 133 ? 9.829 9.307 7.087 1.00 90.94 133 HIS A C 1
ATOM 1051 O O . HIS A 1 133 ? 9.746 9.977 8.116 1.00 90.94 133 HIS A O 1
ATOM 1057 N N . VAL A 1 134 ? 9.298 8.084 6.965 1.00 91.12 134 VAL A N 1
ATOM 1058 C CA . VAL A 1 134 ? 8.541 7.403 8.033 1.00 91.12 134 VAL A CA 1
ATOM 1059 C C . VAL A 1 134 ? 9.401 7.213 9.286 1.00 91.12 134 VAL A C 1
ATOM 1061 O O . VAL A 1 134 ? 8.979 7.554 10.391 1.00 91.12 134 VAL A O 1
ATOM 1064 N N . LEU A 1 135 ? 10.636 6.731 9.121 1.00 89.44 135 LEU A N 1
ATOM 1065 C CA . LEU A 1 135 ? 11.547 6.487 10.245 1.00 89.44 135 LEU A CA 1
ATOM 1066 C C . LEU A 1 135 ? 11.974 7.782 10.947 1.00 89.44 135 LEU A C 1
ATOM 1068 O O . LEU A 1 135 ? 12.061 7.818 12.171 1.00 89.44 135 LEU A O 1
ATOM 1072 N N . SER A 1 136 ? 12.184 8.860 10.187 1.00 86.44 136 SER A N 1
ATOM 1073 C CA . SER A 1 136 ? 12.573 10.164 10.743 1.00 86.44 136 SER A CA 1
ATOM 1074 C C . SER A 1 136 ? 11.478 10.775 11.626 1.00 86.44 136 SER A C 1
ATOM 1076 O O . SER A 1 136 ? 11.794 11.467 12.587 1.00 86.44 136 SER A O 1
ATOM 1078 N N . GLY A 1 137 ? 10.200 10.530 11.313 1.00 75.00 137 GLY A N 1
ATOM 1079 C CA . GLY A 1 137 ? 9.065 11.010 12.111 1.00 75.00 137 GLY A CA 1
ATOM 1080 C C . GLY A 1 137 ? 8.754 10.159 13.347 1.00 75.00 137 GLY A C 1
ATOM 1081 O O . GLY A 1 137 ? 8.070 10.631 14.246 1.00 75.00 137 GLY A O 1
ATOM 108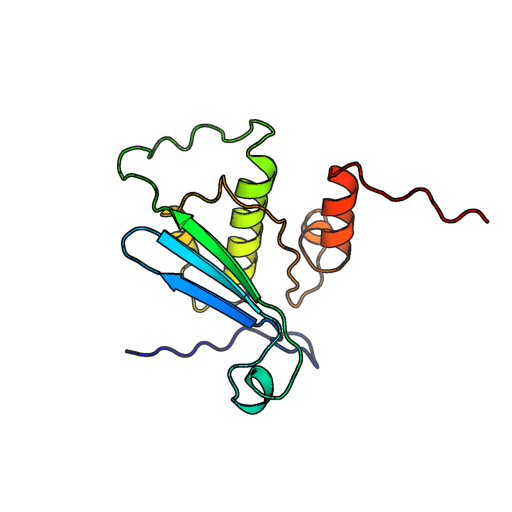2 N N . SER A 1 138 ? 9.266 8.926 13.413 1.00 63.28 138 SER A N 1
ATOM 1083 C CA . SER A 1 138 ? 8.917 7.958 14.465 1.00 63.28 138 SER A CA 1
ATOM 1084 C C . SER A 1 138 ? 9.839 8.014 15.694 1.00 63.28 138 SER A C 1
ATOM 1086 O O . SER A 1 138 ? 9.673 7.219 16.612 1.00 63.28 138 SER A O 1
ATOM 1088 N N . GLY A 1 139 ? 10.855 8.891 15.712 1.00 58.66 139 GLY A N 1
ATOM 1089 C CA . GLY A 1 139 ? 11.833 9.009 16.811 1.00 58.66 139 GLY A CA 1
ATOM 1090 C C . GLY A 1 139 ? 12.745 7.786 17.018 1.00 58.66 139 GLY A C 1
ATOM 1091 O O . GLY A 1 139 ? 13.647 7.822 17.847 1.00 58.66 139 GLY A O 1
ATOM 1092 N N . ALA A 1 140 ? 12.543 6.717 16.245 1.00 54.19 140 ALA A N 1
ATOM 1093 C CA . ALA A 1 140 ? 13.177 5.413 16.398 1.00 54.19 140 ALA A CA 1
ATOM 1094 C C . ALA A 1 140 ? 14.356 5.211 15.435 1.00 54.19 140 ALA A C 1
ATOM 1096 O O . ALA A 1 140 ? 14.491 4.148 14.828 1.00 54.19 140 ALA A O 1
ATOM 1097 N N . LEU A 1 141 ? 15.209 6.224 15.251 1.00 56.38 141 LEU A N 1
ATOM 1098 C CA . LEU A 1 141 ? 16.499 5.955 14.622 1.00 56.38 141 LEU A CA 1
ATOM 1099 C C . LEU A 1 141 ? 17.369 5.225 15.655 1.00 56.38 141 LEU A C 1
ATOM 1101 O O . LEU A 1 141 ? 17.602 5.780 16.732 1.00 56.38 141 LEU A O 1
ATOM 1105 N N . PRO A 1 142 ? 17.830 3.991 15.373 1.00 55.53 142 PRO A N 1
ATOM 1106 C CA . PRO A 1 142 ? 18.818 3.362 16.228 1.00 55.53 142 PRO A CA 1
ATOM 1107 C C . PRO A 1 142 ? 20.040 4.277 16.311 1.00 55.53 142 PRO A C 1
ATOM 1109 O O . PRO A 1 142 ? 20.409 4.919 15.322 1.00 55.53 142 PRO A O 1
ATOM 1112 N N . GLN A 1 143 ? 20.636 4.354 17.504 1.00 57.00 143 GLN A N 1
ATOM 1113 C CA . GLN A 1 143 ? 21.908 5.046 17.701 1.00 57.00 143 GLN A CA 1
ATOM 1114 C C . GLN A 1 143 ? 22.890 4.593 16.608 1.00 57.00 143 GLN A C 1
ATOM 1116 O O . GLN A 1 143 ? 22.897 3.402 16.267 1.00 57.00 143 GLN A O 1
ATOM 1121 N N . PRO A 1 144 ? 23.670 5.515 16.016 1.00 68.44 144 PRO A N 1
ATOM 1122 C CA . PRO A 1 144 ? 24.650 5.147 15.009 1.00 68.44 144 PRO A CA 1
ATOM 1123 C C . PRO A 1 144 ? 25.555 4.041 15.555 1.00 68.44 144 PRO A C 1
ATOM 1125 O O . PRO A 1 144 ? 25.852 4.003 16.751 1.00 68.44 144 PRO A O 1
ATOM 1128 N N . TRP A 1 145 ? 25.965 3.130 14.672 1.00 53.38 145 TRP A N 1
ATOM 1129 C CA . TRP A 1 145 ? 26.944 2.106 15.016 1.00 53.38 145 TRP A CA 1
ATOM 1130 C C . TRP A 1 145 ? 28.162 2.783 15.660 1.00 53.38 145 TRP A C 1
ATOM 1132 O O . TRP A 1 145 ? 28.650 3.764 15.089 1.00 53.38 145 TRP A O 1
ATOM 1142 N N . PRO A 1 146 ? 28.634 2.320 16.833 1.00 60.25 146 PRO A N 1
ATOM 1143 C CA . PRO A 1 146 ? 29.860 2.850 17.405 1.00 60.25 146 PRO A CA 1
ATOM 1144 C C . PRO A 1 146 ? 30.992 2.570 16.412 1.00 60.25 146 PRO A C 1
ATOM 1146 O O . PRO A 1 146 ? 31.184 1.424 15.998 1.00 60.25 146 PRO A O 1
ATOM 1149 N N . GLY A 1 147 ? 31.637 3.648 15.962 1.00 59.88 147 GLY A N 1
ATOM 1150 C CA . GLY A 1 147 ? 32.825 3.594 15.112 1.00 59.88 147 GLY A CA 1
ATOM 1151 C C . GLY A 1 147 ? 34.057 3.118 15.862 1.00 59.88 147 GLY A C 1
ATOM 1152 O O . GLY A 1 147 ? 34.037 3.137 17.114 1.00 59.88 147 GLY A O 1
#

Radius of gyration: 17.35 Å; chains: 1; bounding box: 57×43×37 Å

Foldseek 3Di:
DDDDAFFDDPDPPDDPQWDWDWDDDPFWIKIKGWNFDPDPCRVPPDDIDIDIDIFTFDPPPPPPPDPPPDVLQVQQVQQLVLVLVVCVNRDPDDSVVSVGTGSSPPPDGDAAAHDDDADDPRQCNHDPNVVVVVCVVVPPDPDPDDD